Protein AF-A0A8D3X008-F1 (afdb_monomer_lite)

Organism: Priestia megaterium (strain WSH-002) (NCBI:txid1006007)

Sequence (62 aa):
MKIIRLTYLMEQDIKELLMESQQEGFAFLTKLIAEYKNGQNVFNKIGERLWGVYGEQNQLIA

Foldseek 3Di:
DDKDWDQDDDCVLCVVVCVVCVVVVHCVVVVVVVCCVVVVDVQPDPPGTDMFDADPVRRTDD

Secondary structure (DSSP, 8-state):
-EEEEES---GGGGHHHHHHHHHTT--HHHHHHHHHHTTS--S-STT--EEEEE-TTS-B--

Structure (mmCIF, N/CA/C/O backbone):
data_AF-A0A8D3X008-F1
#
_entry.id   AF-A0A8D3X008-F1
#
loop_
_atom_site.group_PDB
_atom_site.id
_atom_site.type_symbol
_atom_site.label_atom_id
_atom_site.label_alt_id
_atom_site.label_comp_id
_atom_site.label_asym_id
_atom_site.label_entity_id
_atom_site.label_seq_id
_atom_site.pdbx_PDB_ins_code
_atom_site.Cartn_x
_atom_site.Cartn_y
_atom_site.Cartn_z
_atom_site.occupancy
_atom_site.B_iso_or_equiv
_atom_site.auth_seq_id
_atom_site.auth_comp_id
_atom_site.auth_asym_id
_atom_site.auth_atom_id
_atom_site.pdbx_PDB_model_num
ATOM 1 N N . MET A 1 1 ? -10.278 -10.116 11.355 1.00 87.38 1 MET A N 1
ATOM 2 C CA . MET A 1 1 ? -9.158 -9.579 10.546 1.00 87.38 1 MET A CA 1
ATOM 3 C C . MET A 1 1 ? -8.524 -10.696 9.729 1.00 87.38 1 MET A C 1
ATOM 5 O O . MET A 1 1 ? -8.322 -11.782 10.265 1.00 87.38 1 MET A O 1
ATOM 9 N N . LYS A 1 2 ? -8.215 -10.444 8.453 1.00 94.19 2 LYS A N 1
ATOM 10 C CA . LYS A 1 2 ? -7.580 -11.408 7.541 1.00 94.19 2 LYS A CA 1
ATOM 11 C C . LYS A 1 2 ? -6.406 -10.751 6.820 1.00 94.19 2 LYS A C 1
ATOM 13 O O . LYS A 1 2 ? -6.527 -9.615 6.390 1.00 94.19 2 LYS A O 1
ATOM 18 N N . ILE A 1 3 ? -5.295 -11.466 6.665 1.00 94.00 3 ILE A N 1
ATOM 19 C CA . ILE A 1 3 ? -4.122 -10.992 5.920 1.00 94.00 3 ILE A CA 1
ATOM 20 C C . ILE A 1 3 ? -3.994 -11.843 4.658 1.00 94.00 3 ILE A C 1
ATOM 22 O O . ILE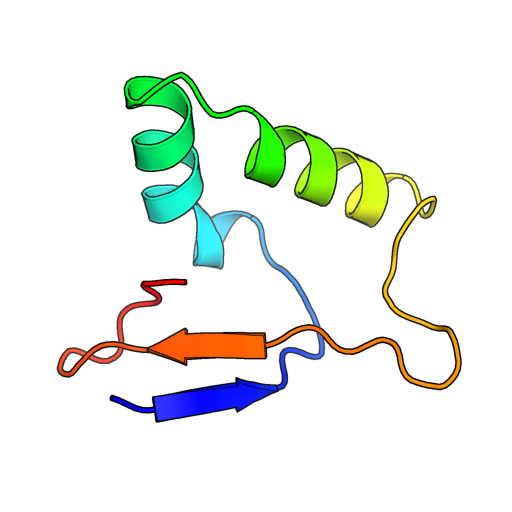 A 1 3 ? -3.979 -13.073 4.737 1.00 94.00 3 ILE A O 1
ATOM 26 N N . ILE A 1 4 ? -3.946 -11.199 3.494 1.00 93.19 4 ILE A N 1
ATOM 27 C CA . ILE A 1 4 ? -3.918 -11.870 2.190 1.00 93.19 4 ILE A CA 1
ATOM 28 C C . ILE A 1 4 ? -2.742 -11.346 1.382 1.00 93.19 4 ILE A C 1
ATOM 30 O O . ILE A 1 4 ? -2.522 -10.141 1.297 1.00 93.19 4 ILE A O 1
ATOM 34 N N . ARG A 1 5 ? -1.979 -12.255 0.770 1.00 91.31 5 ARG A N 1
ATOM 35 C CA . ARG A 1 5 ? -0.929 -11.866 -0.170 1.00 91.31 5 ARG A CA 1
ATOM 36 C C . ARG A 1 5 ? -1.582 -11.306 -1.426 1.00 91.31 5 ARG A C 1
ATOM 38 O O . ARG A 1 5 ? -2.364 -12.006 -2.066 1.00 91.31 5 ARG A O 1
ATOM 45 N N . LEU A 1 6 ? -1.203 -10.095 -1.806 1.00 88.81 6 LEU A N 1
ATOM 46 C CA . LEU A 1 6 ? -1.644 -9.480 -3.047 1.00 88.81 6 LEU A CA 1
ATOM 47 C C . LEU A 1 6 ? -0.652 -9.840 -4.154 1.00 88.81 6 LEU A C 1
ATOM 49 O O . LEU A 1 6 ? 0.564 -9.717 -3.998 1.00 88.81 6 LEU A O 1
ATOM 53 N N . THR A 1 7 ? -1.173 -10.330 -5.273 1.00 85.06 7 THR A N 1
ATOM 54 C CA . THR A 1 7 ? -0.391 -10.590 -6.493 1.00 85.06 7 THR A CA 1
ATOM 55 C C . THR A 1 7 ? -0.536 -9.473 -7.519 1.00 85.06 7 THR A C 1
ATOM 57 O O . THR A 1 7 ? 0.199 -9.446 -8.500 1.00 85.06 7 THR A O 1
ATOM 60 N N . TYR A 1 8 ? -1.482 -8.564 -7.291 1.00 81.56 8 TYR A N 1
ATOM 61 C CA . TYR A 1 8 ? -1.770 -7.408 -8.122 1.00 81.56 8 TYR A CA 1
ATOM 62 C C . TYR A 1 8 ? -2.342 -6.290 -7.242 1.00 81.56 8 TYR A C 1
ATOM 64 O O . TYR A 1 8 ? -3.001 -6.580 -6.244 1.00 81.56 8 TYR A O 1
ATOM 72 N N . LEU A 1 9 ? -2.094 -5.034 -7.615 1.00 77.88 9 LEU A N 1
ATOM 73 C CA . LEU A 1 9 ? -2.627 -3.850 -6.945 1.00 77.88 9 LEU A CA 1
ATOM 74 C C . LEU A 1 9 ? -3.505 -3.056 -7.924 1.00 77.88 9 LEU A C 1
ATOM 76 O O . LEU A 1 9 ? -2.975 -2.371 -8.800 1.00 77.88 9 LEU A O 1
ATOM 80 N N . MET A 1 10 ? -4.837 -3.147 -7.806 1.00 78.44 10 MET A N 1
ATOM 81 C CA . MET A 1 10 ? -5.739 -2.257 -8.548 1.00 78.44 10 MET A CA 1
ATOM 82 C C . MET A 1 10 ? -5.955 -0.977 -7.745 1.00 78.44 10 MET A C 1
ATOM 84 O O . MET A 1 10 ? -6.256 -1.021 -6.558 1.00 78.44 10 MET A O 1
ATOM 88 N N . GLU A 1 11 ? -5.867 0.174 -8.409 1.00 76.62 11 GLU A N 1
ATOM 89 C CA . GLU A 1 11 ? -6.128 1.477 -7.781 1.00 76.62 11 GLU A CA 1
ATOM 90 C C . GLU A 1 11 ? -7.525 1.550 -7.147 1.00 76.62 11 GLU A C 1
ATOM 92 O O . GLU A 1 11 ? -7.698 2.169 -6.102 1.00 76.62 11 GLU A O 1
ATOM 97 N N . GLN A 1 12 ? -8.507 0.865 -7.739 1.00 80.44 12 GLN A N 1
ATOM 98 C CA . GLN A 1 12 ? -9.866 0.789 -7.204 1.00 80.44 12 GLN A CA 1
ATOM 99 C C . GL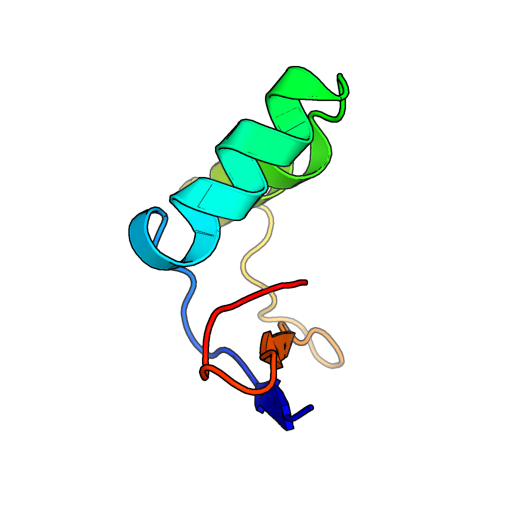N A 1 12 ? -9.938 0.077 -5.842 1.00 80.44 12 GLN A C 1
ATOM 101 O O . GLN A 1 12 ? -10.754 0.467 -5.015 1.00 80.44 12 GLN A O 1
ATOM 106 N N . ASP A 1 13 ? -9.067 -0.909 -5.591 1.00 81.38 13 ASP A N 1
ATOM 107 C CA . ASP A 1 13 ? -9.085 -1.718 -4.364 1.00 81.38 13 ASP A CA 1
ATOM 108 C C . ASP A 1 13 ? -8.540 -0.936 -3.161 1.00 81.38 13 ASP A C 1
ATOM 110 O O . ASP A 1 13 ? -8.877 -1.234 -2.020 1.00 81.38 13 ASP A O 1
ATOM 114 N N . ILE A 1 14 ? -7.705 0.073 -3.421 1.00 87.25 14 ILE A N 1
ATOM 115 C CA . ILE A 1 14 ? -7.067 0.929 -2.410 1.00 87.25 14 ILE A CA 1
ATOM 116 C C . ILE A 1 14 ? -7.601 2.361 -2.431 1.00 87.25 14 ILE A C 1
ATOM 118 O O . ILE A 1 14 ? -7.021 3.235 -1.795 1.00 87.25 14 ILE A O 1
ATOM 122 N N . LYS A 1 15 ? -8.665 2.639 -3.193 1.00 88.50 15 LYS A N 1
ATOM 123 C CA . LYS A 1 15 ? -9.148 4.006 -3.418 1.00 88.50 15 LYS A CA 1
ATOM 124 C C . LYS A 1 15 ? -9.522 4.707 -2.114 1.00 88.50 15 LYS A C 1
ATOM 126 O O . LYS A 1 15 ? -9.180 5.873 -1.941 1.00 88.50 15 LYS A O 1
ATOM 131 N N . GLU A 1 16 ? -10.202 4.000 -1.217 1.00 88.50 16 GLU A N 1
ATOM 132 C CA . GLU A 1 16 ? -10.588 4.526 0.098 1.00 88.50 16 GLU A CA 1
ATOM 133 C C . GLU A 1 16 ? -9.343 4.859 0.928 1.00 88.50 16 GLU A C 1
ATOM 135 O O . GLU A 1 16 ? -9.173 6.008 1.327 1.00 88.50 16 GLU A O 1
ATOM 140 N N . LEU A 1 17 ? -8.395 3.920 1.031 1.00 89.81 17 LEU A N 1
ATOM 141 C CA . LEU A 1 17 ? -7.108 4.137 1.703 1.00 89.81 17 LEU A CA 1
ATOM 142 C C . LEU A 1 17 ? -6.309 5.297 1.099 1.00 89.81 17 LEU A C 1
ATOM 144 O O . LEU A 1 17 ? -5.666 6.059 1.815 1.00 89.81 17 LEU A O 1
ATOM 148 N N . LEU A 1 18 ? -6.336 5.453 -0.226 1.00 90.31 18 LEU A N 1
ATOM 149 C CA . LEU A 1 18 ? -5.663 6.546 -0.918 1.00 90.31 18 LEU A CA 1
ATOM 150 C C . LEU A 1 18 ? -6.294 7.897 -0.564 1.00 90.31 18 LEU A C 1
ATOM 152 O O . LEU A 1 18 ? -5.566 8.863 -0.340 1.00 90.31 18 LEU A O 1
ATOM 156 N N . MET A 1 19 ? -7.626 7.965 -0.512 1.00 89.44 19 MET A N 1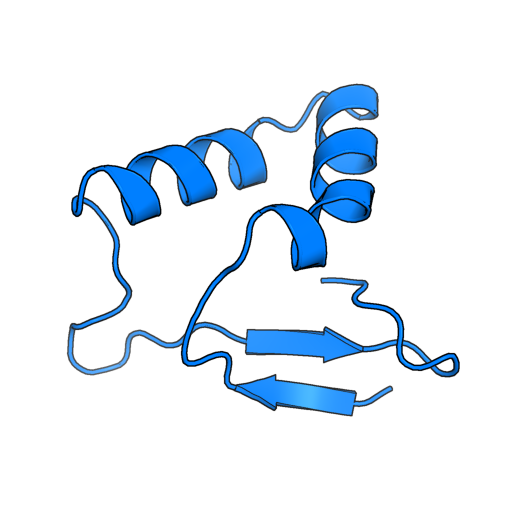
ATOM 157 C CA . MET A 1 19 ? -8.351 9.170 -0.112 1.00 89.44 19 MET A CA 1
ATOM 158 C C . MET A 1 19 ? -8.060 9.534 1.346 1.00 89.44 19 MET A C 1
ATOM 160 O O . MET A 1 19 ? -7.719 10.685 1.611 1.00 89.44 19 MET A O 1
ATOM 164 N N . GLU A 1 20 ? -8.134 8.568 2.263 1.00 89.94 20 GLU A N 1
ATOM 165 C CA . GLU A 1 20 ? -7.819 8.752 3.687 1.00 89.94 20 GLU A CA 1
ATOM 166 C C . GLU A 1 20 ? -6.369 9.214 3.878 1.00 89.94 20 GLU A C 1
ATOM 168 O O . GLU A 1 20 ? -6.117 10.262 4.468 1.00 89.94 20 GLU A O 1
ATOM 173 N N . SER A 1 21 ? -5.414 8.513 3.258 1.00 89.62 21 SER A N 1
ATOM 174 C CA . SER A 1 21 ? -3.991 8.865 3.278 1.00 89.62 21 SER A CA 1
ATOM 175 C C . SER A 1 21 ? -3.760 10.303 2.808 1.00 89.62 21 SER A C 1
ATOM 177 O O . SER A 1 21 ? -3.006 11.038 3.438 1.00 89.62 21 SER A O 1
ATOM 179 N N . GLN A 1 22 ? -4.410 10.741 1.726 1.00 88.44 22 GLN A N 1
ATOM 180 C CA . GLN A 1 22 ? -4.272 12.113 1.229 1.00 88.44 22 GLN A CA 1
ATOM 181 C C . GLN A 1 22 ? -4.910 13.151 2.159 1.00 88.44 22 GLN A C 1
ATOM 183 O O . GLN A 1 22 ? -4.323 14.215 2.353 1.00 88.44 22 GLN A O 1
ATOM 188 N N . GLN A 1 23 ? -6.076 12.853 2.744 1.00 91.38 23 GLN A N 1
ATOM 189 C CA . GLN A 1 23 ? -6.726 13.723 3.731 1.00 91.38 23 GLN A CA 1
ATOM 190 C C . GLN A 1 23 ? -5.864 13.909 4.984 1.00 91.38 23 GLN A C 1
ATOM 192 O O . GLN A 1 23 ? -5.784 15.013 5.517 1.00 91.38 23 GLN A O 1
ATOM 197 N N . GLU A 1 24 ? -5.171 12.856 5.407 1.00 90.00 24 GLU A N 1
ATOM 198 C CA . GLU A 1 24 ? -4.238 12.876 6.535 1.00 90.00 24 GLU A CA 1
ATOM 199 C C . GLU A 1 24 ? -2.849 13.442 6.176 1.00 90.00 24 GLU A C 1
ATOM 201 O O . GLU A 1 24 ? -1.984 13.582 7.040 1.00 90.00 24 GLU A O 1
ATOM 206 N N . GLY A 1 25 ? -2.618 13.811 4.910 1.00 88.69 25 GLY A N 1
ATOM 207 C CA . GLY A 1 25 ? -1.359 14.400 4.441 1.00 88.69 25 GLY A CA 1
ATOM 208 C C . GLY A 1 25 ? -0.249 13.387 4.135 1.00 88.69 25 GLY A C 1
ATOM 209 O O . GLY A 1 25 ? 0.894 13.773 3.877 1.00 88.69 25 GLY A O 1
ATOM 210 N N . PHE A 1 26 ? -0.560 12.093 4.112 1.00 86.44 26 PHE A N 1
ATOM 211 C CA . PHE A 1 26 ? 0.355 11.030 3.719 1.00 86.44 26 PHE A CA 1
ATOM 212 C C . PHE A 1 26 ? 0.321 10.797 2.202 1.00 86.44 26 PHE A C 1
ATOM 214 O O . PHE A 1 26 ? -0.698 10.447 1.610 1.00 86.44 26 PHE A O 1
ATOM 221 N N . ALA A 1 27 ? 1.482 10.917 1.554 1.00 83.12 27 ALA A N 1
ATOM 222 C CA . ALA A 1 27 ? 1.640 10.666 0.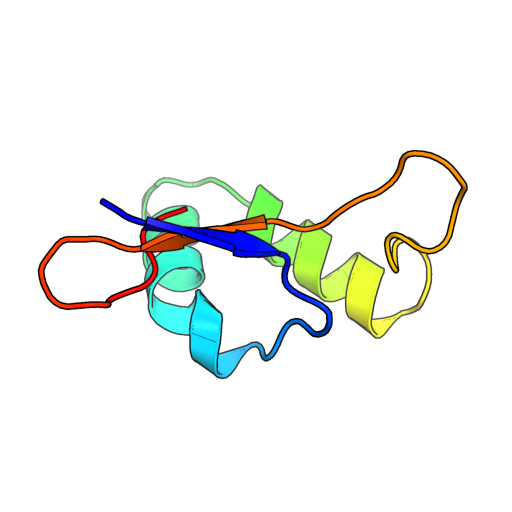117 1.00 83.12 27 ALA A CA 1
ATOM 223 C C . ALA A 1 27 ? 2.222 9.273 -0.206 1.00 83.12 27 ALA A C 1
ATOM 225 O O . ALA A 1 27 ? 2.563 9.000 -1.360 1.00 83.12 27 ALA A O 1
ATOM 226 N N . PHE A 1 28 ? 2.368 8.394 0.794 1.00 85.88 28 PHE A N 1
ATOM 227 C CA . PHE A 1 28 ? 3.019 7.091 0.622 1.00 85.88 28 PHE A CA 1
ATOM 228 C C . PHE A 1 28 ?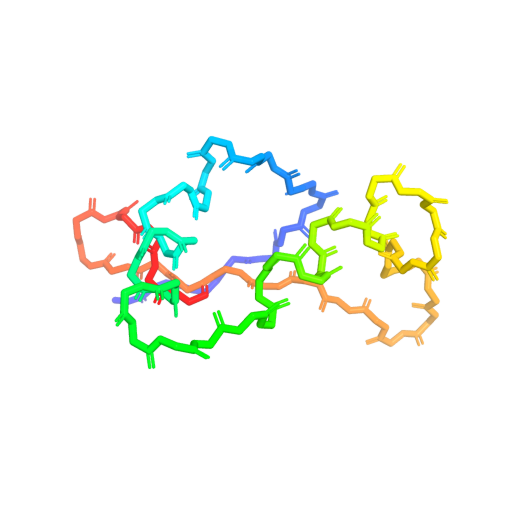 2.288 6.209 -0.394 1.00 85.88 28 PHE A C 1
ATOM 230 O O . PHE A 1 28 ? 2.921 5.710 -1.322 1.00 85.88 28 PHE A O 1
ATOM 237 N N . LEU A 1 29 ? 0.962 6.075 -0.274 1.00 87.25 29 LEU A N 1
ATOM 238 C CA . LEU A 1 29 ? 0.167 5.267 -1.203 1.00 87.25 29 LEU A CA 1
ATOM 239 C C . LEU A 1 29 ? 0.202 5.838 -2.624 1.00 87.25 29 LEU A C 1
ATOM 241 O O . LEU A 1 29 ? 0.398 5.088 -3.576 1.00 87.25 29 LEU A O 1
ATOM 245 N N . THR A 1 30 ? 0.127 7.164 -2.780 1.00 88.00 30 THR A N 1
ATOM 246 C CA . THR A 1 30 ? 0.283 7.825 -4.086 1.00 88.00 30 THR A CA 1
ATOM 247 C C . THR A 1 30 ? 1.627 7.478 -4.733 1.00 88.00 30 THR A C 1
ATOM 249 O O . THR A 1 30 ? 1.678 7.118 -5.910 1.00 88.00 30 THR A O 1
ATOM 252 N N . LYS A 1 31 ? 2.721 7.547 -3.963 1.00 89.69 31 LYS A N 1
ATOM 253 C CA . LYS A 1 31 ? 4.063 7.187 -4.434 1.00 89.69 31 LYS A CA 1
ATOM 254 C C . LYS A 1 31 ? 4.147 5.705 -4.804 1.00 89.69 31 LYS A C 1
ATOM 256 O O . LYS A 1 31 ? 4.640 5.385 -5.880 1.00 89.69 31 LYS A O 1
ATOM 261 N N . LEU A 1 32 ? 3.626 4.821 -3.956 1.00 88.94 32 LEU A N 1
ATOM 262 C CA . LEU A 1 32 ? 3.632 3.376 -4.180 1.00 88.94 32 LEU A CA 1
ATOM 263 C C . LEU A 1 32 ? 2.873 2.994 -5.459 1.00 88.94 32 LEU A C 1
ATOM 265 O O . LEU A 1 32 ? 3.382 2.220 -6.264 1.00 88.94 32 LEU A O 1
ATOM 269 N N . ILE A 1 33 ? 1.705 3.595 -5.705 1.00 87.69 33 ILE A N 1
ATOM 270 C CA . ILE A 1 33 ? 0.948 3.407 -6.952 1.00 87.69 33 ILE A CA 1
ATOM 271 C C . ILE A 1 33 ? 1.759 3.883 -8.156 1.00 87.69 33 ILE A C 1
ATOM 273 O O . ILE A 1 33 ? 1.811 3.193 -9.175 1.00 87.69 33 ILE A O 1
ATOM 277 N N . ALA A 1 34 ? 2.381 5.060 -8.060 1.00 89.50 34 ALA A N 1
ATOM 278 C CA . ALA A 1 34 ? 3.181 5.609 -9.147 1.00 89.50 34 ALA A CA 1
ATOM 279 C C . ALA A 1 34 ? 4.373 4.696 -9.482 1.00 89.50 34 ALA A C 1
ATOM 281 O O . ALA A 1 34 ? 4.578 4.383 -10.655 1.00 89.50 34 ALA A O 1
ATOM 282 N N . GLU A 1 35 ? 5.111 4.229 -8.470 1.00 91.38 35 GLU A N 1
ATOM 283 C CA . GLU A 1 35 ? 6.245 3.306 -8.619 1.00 91.38 35 GLU A CA 1
ATOM 284 C C . GLU A 1 35 ? 5.830 1.926 -9.148 1.00 91.38 35 GLU A C 1
ATOM 286 O O . GLU A 1 35 ? 6.551 1.326 -9.946 1.00 91.38 35 GLU A O 1
ATOM 291 N N . TYR A 1 36 ? 4.660 1.428 -8.746 1.00 89.50 36 TYR A N 1
ATOM 292 C CA . TYR A 1 36 ? 4.123 0.173 -9.265 1.00 89.50 36 TYR A CA 1
ATOM 293 C C . TYR A 1 36 ? 3.747 0.300 -10.745 1.00 89.50 36 TYR A C 1
ATOM 295 O O . TYR A 1 36 ? 4.153 -0.522 -11.566 1.00 89.50 36 TYR A O 1
ATOM 303 N N . LYS A 1 37 ? 3.039 1.376 -11.120 1.00 88.56 37 LYS A N 1
ATOM 304 C CA . LYS A 1 37 ? 2.614 1.636 -12.507 1.00 88.56 37 LYS A CA 1
ATOM 305 C C . LYS A 1 37 ? 3.781 1.876 -13.461 1.00 88.56 37 LYS A C 1
ATOM 307 O O . LYS A 1 37 ? 3.712 1.465 -14.614 1.00 88.56 37 LYS A O 1
ATOM 312 N N . ASN A 1 38 ? 4.833 2.557 -13.008 1.00 92.19 38 ASN A N 1
ATOM 313 C CA . ASN A 1 38 ? 6.001 2.852 -13.842 1.00 92.19 38 ASN A CA 1
ATOM 314 C C . ASN A 1 38 ? 7.085 1.759 -13.791 1.00 92.19 38 ASN A C 1
ATOM 316 O O . ASN A 1 38 ? 8.128 1.909 -14.423 1.00 92.19 38 ASN A O 1
ATOM 320 N N . GLY A 1 39 ? 6.848 0.669 -13.053 1.00 90.81 39 GLY A N 1
ATOM 321 C CA . GLY A 1 39 ? 7.750 -0.475 -12.975 1.00 90.81 39 GLY A CA 1
ATOM 322 C C . GLY A 1 39 ? 8.946 -0.303 -12.035 1.00 90.81 39 GLY A C 1
ATOM 323 O O . GLY A 1 39 ? 9.721 -1.247 -11.891 1.00 90.81 39 GLY A O 1
ATOM 324 N N . GLN A 1 40 ? 9.115 0.854 -11.383 1.00 93.00 40 GLN A N 1
ATOM 325 C CA . GLN A 1 40 ? 10.213 1.080 -10.434 1.00 93.00 40 GLN A CA 1
ATOM 326 C C . GLN A 1 40 ? 10.116 0.163 -9.211 1.00 93.00 40 GLN A C 1
ATOM 328 O O . GLN A 1 40 ? 11.144 -0.281 -8.698 1.00 93.00 40 GLN A O 1
ATOM 333 N N . ASN A 1 41 ? 8.896 -0.141 -8.760 1.00 89.12 41 ASN A N 1
ATOM 334 C CA . ASN A 1 41 ? 8.655 -1.013 -7.618 1.00 89.12 41 ASN A CA 1
ATOM 335 C C . ASN A 1 41 ? 7.445 -1.922 -7.855 1.00 89.12 41 ASN A C 1
ATOM 337 O O . ASN A 1 41 ? 6.306 -1.555 -7.585 1.00 89.12 41 ASN A O 1
ATOM 341 N N . VAL A 1 42 ? 7.704 -3.131 -8.350 1.00 90.00 42 VAL A N 1
ATOM 342 C CA . VAL A 1 42 ? 6.674 -4.148 -8.630 1.00 90.00 42 VAL A CA 1
ATOM 343 C C . VAL A 1 42 ? 6.756 -5.356 -7.692 1.00 90.00 42 VAL A C 1
ATOM 345 O O . VAL A 1 42 ? 6.143 -6.387 -7.966 1.00 90.00 42 VAL A O 1
ATOM 348 N N . PHE A 1 43 ? 7.508 -5.241 -6.591 1.00 90.69 43 PHE A N 1
ATOM 349 C CA . PHE A 1 43 ? 7.691 -6.299 -5.586 1.00 90.69 43 PHE A CA 1
ATOM 350 C C . PHE A 1 43 ? 8.115 -7.658 -6.181 1.00 90.69 43 PHE A C 1
ATOM 352 O O . PHE A 1 43 ? 7.633 -8.716 -5.765 1.00 90.69 43 PHE A O 1
ATOM 359 N N . ASN A 1 44 ? 8.978 -7.640 -7.202 1.00 89.50 44 ASN A N 1
ATOM 360 C CA . ASN A 1 44 ? 9.376 -8.826 -7.964 1.00 89.50 44 ASN A CA 1
ATOM 361 C C . ASN A 1 44 ? 10.717 -9.433 -7.523 1.00 89.50 44 ASN A C 1
ATOM 363 O O . ASN A 1 44 ? 11.130 -10.451 -8.085 1.00 89.50 44 ASN A O 1
ATOM 367 N N . LYS A 1 45 ? 11.403 -8.857 -6.529 1.00 93.19 45 LYS A N 1
ATOM 368 C CA . LYS A 1 45 ? 12.652 -9.420 -6.007 1.00 93.19 45 LYS A CA 1
ATOM 369 C C . LYS A 1 45 ? 12.389 -10.489 -4.952 1.00 93.19 45 LYS A C 1
ATOM 371 O O . LYS A 1 45 ? 11.317 -10.607 -4.353 1.00 93.19 45 LYS A O 1
ATOM 376 N N . ILE A 1 46 ? 13.412 -11.303 -4.708 1.00 94.88 46 ILE A N 1
ATOM 377 C CA . ILE A 1 46 ? 13.383 -12.326 -3.662 1.00 94.88 46 ILE A CA 1
ATOM 378 C C . ILE A 1 46 ? 13.178 -11.637 -2.307 1.00 94.88 46 ILE A C 1
ATOM 380 O O . ILE A 1 46 ? 13.903 -10.711 -1.960 1.00 94.88 46 ILE A O 1
ATOM 384 N N . GLY A 1 47 ? 12.175 -12.091 -1.553 1.00 92.94 47 GLY A N 1
ATOM 385 C CA . GLY A 1 47 ? 11.803 -11.518 -0.256 1.00 92.94 47 GLY A CA 1
ATOM 386 C C . GLY A 1 47 ? 10.765 -10.391 -0.321 1.00 92.94 47 GLY A C 1
ATOM 387 O O . GLY A 1 47 ? 10.075 -10.175 0.670 1.00 92.94 47 GLY A O 1
ATOM 388 N N . GLU A 1 48 ? 10.564 -9.738 -1.470 1.00 92.88 48 GLU A N 1
ATOM 389 C CA . GLU A 1 48 ? 9.544 -8.690 -1.618 1.00 92.88 48 GLU A CA 1
ATOM 390 C C . GLU A 1 48 ? 8.142 -9.297 -1.706 1.00 92.88 48 GLU A C 1
ATOM 392 O O . GLU A 1 48 ? 7.906 -10.268 -2.431 1.00 92.88 48 GLU A O 1
ATOM 397 N N . ARG A 1 49 ? 7.188 -8.753 -0.947 1.00 89.75 49 ARG A N 1
ATOM 398 C CA . ARG A 1 49 ? 5.794 -9.205 -0.933 1.00 89.75 49 ARG A CA 1
ATOM 399 C C . ARG A 1 49 ? 4.877 -8.019 -0.673 1.00 89.75 49 ARG A C 1
ATOM 401 O O . ARG A 1 49 ? 5.191 -7.185 0.169 1.00 89.75 49 ARG A O 1
ATOM 408 N N . LEU A 1 50 ? 3.730 -8.012 -1.341 1.00 90.06 50 LEU A N 1
ATOM 409 C CA . LEU A 1 50 ? 2.625 -7.116 -1.035 1.00 90.06 50 LEU A CA 1
ATOM 410 C C . LEU A 1 50 ? 1.549 -7.897 -0.274 1.00 90.06 50 LEU A C 1
ATOM 412 O O . LEU A 1 50 ? 1.207 -9.025 -0.646 1.00 90.06 50 LEU A O 1
ATOM 416 N N . TRP A 1 51 ? 1.038 -7.309 0.799 1.00 91.25 51 TRP A N 1
ATOM 417 C CA . 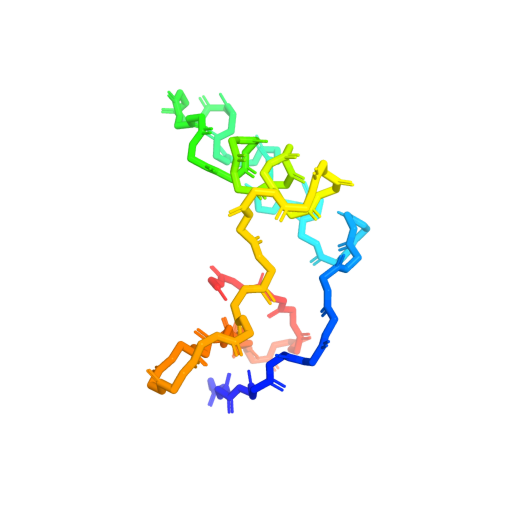TRP A 1 51 ? 0.008 -7.892 1.650 1.00 91.25 51 TRP A CA 1
ATOM 418 C C . TRP A 1 51 ? -1.104 -6.874 1.840 1.00 91.25 51 TRP A C 1
ATOM 420 O O . TRP A 1 51 ? -0.814 -5.692 1.967 1.00 91.25 51 TRP A O 1
ATOM 430 N N . GLY A 1 52 ? -2.342 -7.354 1.853 1.00 91.69 52 GLY A N 1
ATOM 431 C CA . GLY A 1 52 ? -3.514 -6.582 2.231 1.00 91.69 52 GLY A CA 1
ATOM 432 C C . GLY A 1 52 ? -4.079 -7.107 3.542 1.00 91.69 52 GLY A C 1
ATOM 433 O O . GLY A 1 52 ? -4.202 -8.324 3.739 1.00 91.69 52 GLY A O 1
ATOM 434 N N . VAL A 1 53 ? -4.423 -6.194 4.435 1.00 93.31 53 VAL A N 1
ATOM 435 C CA . VAL A 1 53 ? -5.128 -6.448 5.683 1.00 93.31 53 VAL A CA 1
ATOM 436 C C . VAL A 1 53 ? -6.591 -6.110 5.471 1.00 93.31 53 VAL A C 1
ATOM 438 O O . VAL A 1 53 ? -6.943 -5.001 5.089 1.00 93.31 53 VAL A O 1
ATOM 441 N N . TYR A 1 54 ? -7.453 -7.080 5.745 1.00 92.44 54 TYR A N 1
ATOM 442 C CA . TYR A 1 54 ? -8.890 -6.958 5.586 1.00 92.44 54 TYR A CA 1
ATOM 443 C C . TYR A 1 54 ? -9.586 -6.947 6.948 1.00 92.44 54 TYR A C 1
ATOM 445 O O . TYR A 1 54 ? -9.313 -7.790 7.821 1.00 92.44 54 TYR A O 1
ATOM 453 N N . GLY A 1 55 ? -10.498 -5.988 7.104 1.00 92.50 55 GLY A N 1
ATOM 454 C CA . GLY A 1 55 ? -11.388 -5.843 8.248 1.00 92.50 55 GLY A CA 1
ATOM 455 C C . GLY A 1 55 ? -12.461 -6.933 8.308 1.00 92.50 55 GLY A C 1
ATOM 456 O O . GLY A 1 55 ? -12.499 -7.861 7.499 1.00 92.50 55 GLY A O 1
ATOM 457 N N . GLU A 1 56 ? -13.339 -6.849 9.306 1.00 92.12 56 GLU A N 1
ATOM 458 C CA . GLU A 1 56 ? -14.408 -7.838 9.508 1.00 92.12 56 GLU A CA 1
ATOM 459 C C . GLU A 1 56 ? -15.494 -7.785 8.429 1.00 92.12 56 GLU A C 1
ATOM 461 O O . GLU A 1 56 ? -16.066 -8.822 8.104 1.00 92.12 56 GLU A O 1
ATOM 466 N N . GLN A 1 57 ? -15.727 -6.620 7.814 1.00 91.19 57 GLN A N 1
ATOM 467 C CA . GLN A 1 57 ? -16.645 -6.485 6.676 1.00 91.19 57 GLN A CA 1
ATOM 468 C C . GLN A 1 57 ? -15.956 -6.782 5.331 1.00 91.19 57 GLN A C 1
ATOM 470 O O . GLN A 1 57 ? -16.492 -6.466 4.272 1.00 91.19 57 GLN A O 1
ATOM 475 N N . ASN A 1 58 ? -14.778 -7.420 5.361 1.00 87.38 58 ASN A N 1
ATOM 476 C CA . ASN A 1 58 ? -13.995 -7.796 4.184 1.00 87.38 58 ASN A CA 1
ATOM 477 C C . ASN A 1 58 ? -13.543 -6.598 3.316 1.00 87.38 58 ASN A C 1
ATOM 479 O O . ASN A 1 58 ? -13.208 -6.768 2.145 1.00 87.38 58 ASN A O 1
ATOM 483 N N . GLN A 1 59 ? -13.497 -5.404 3.904 1.00 89.44 59 GLN A N 1
ATOM 484 C CA . GLN A 1 59 ? -12.906 -4.192 3.347 1.00 89.44 59 GLN A CA 1
ATOM 485 C C . GLN A 1 59 ? -11.394 -4.164 3.586 1.00 89.44 59 GLN A C 1
ATOM 487 O O . GLN A 1 59 ? -10.922 -4.653 4.616 1.00 89.44 59 GLN A O 1
ATOM 492 N N . LEU A 1 60 ? -10.640 -3.599 2.646 1.00 89.94 60 LEU A N 1
ATOM 493 C CA . LEU A 1 60 ? -9.199 -3.416 2.786 1.00 89.94 60 LEU A CA 1
ATOM 494 C C . LEU A 1 60 ? -8.920 -2.233 3.726 1.00 89.94 60 LEU A C 1
ATOM 496 O O . LEU A 1 60 ? -9.459 -1.153 3.517 1.00 89.94 60 LEU A O 1
ATOM 500 N N . ILE A 1 61 ? -8.095 -2.448 4.752 1.00 90.06 61 ILE A N 1
ATOM 501 C CA . ILE A 1 61 ? -7.789 -1.450 5.792 1.00 90.06 61 ILE A CA 1
ATOM 502 C C . ILE A 1 61 ? -6.292 -1.123 5.920 1.00 90.06 61 ILE A C 1
ATOM 504 O O . ILE A 1 61 ? -5.957 -0.135 6.565 1.00 90.06 61 ILE A O 1
ATOM 508 N N . ALA A 1 62 ? -5.397 -1.943 5.350 1.00 87.50 62 ALA A N 1
ATOM 509 C CA . ALA A 1 62 ? -3.956 -1.676 5.256 1.00 87.50 62 ALA A CA 1
ATOM 510 C C . ALA A 1 62 ? -3.283 -2.528 4.173 1.00 87.50 62 ALA A C 1
ATOM 512 O O . ALA A 1 62 ? -3.834 -3.607 3.853 1.00 87.50 62 ALA A O 1
#

Radius of gyration: 12.07 Å; chains: 1; bounding box: 30×27×24 Å

pLDDT: mean 88.97, std 3.89, range [76.62, 94.88]